Protein AF-A0A3N7GCN6-F1 (afdb_monomer_lite)

Foldseek 3Di:
DPVVVVVVVVLVVLLVVLVVVLPDDDPDPLCQLVNVLSVLVNQLSPDPALVSNVVSLCVCVVCVVSNAQPDPDPSRVVSRVVSVVSNVVSVVVNPPPVRCDPPNVDPPPPPPPPPPPPDDDDD

Secondary structure (DSSP, 8-state):
--HHHHHHHHHHHHHHHHHHHHHSPP-STTHHHHHHHHHHHHHHHH-SSHHHHHHHHHHHHHTGGGG-----SHHHHHHHHHHHHHHHHHHHHHT-GGG--TT-S--------------PPP-

Radius of gyration: 23.79 Å; chains: 1; bounding box: 57×50×73 Å

Sequence (123 aa):
MDWQRDAECARAEVLSIITELRHTPIRRREDSPLKRMNYVMYAMLQSTSTEEFLRLRAFVTGNVALFSCSGQSPVAQRVQQMLASAFDRLEELAALDTYVDPFDVGCTAGNIDEPATMLAPAA

Structure (mmCIF, N/CA/C/O backbone):
data_AF-A0A3N7GCN6-F1
#
_entry.id   AF-A0A3N7GCN6-F1
#
loop_
_atom_site.group_PDB
_atom_site.id
_atom_site.type_symbol
_atom_site.label_atom_id
_atom_site.label_alt_id
_atom_site.label_comp_id
_atom_site.label_asym_id
_atom_site.label_entity_id
_atom_site.label_seq_id
_atom_site.pdbx_PDB_ins_code
_atom_site.Cartn_x
_atom_site.Cartn_y
_atom_site.Cartn_z
_atom_site.occupancy
_atom_site.B_iso_or_equiv
_atom_site.auth_seq_id
_atom_site.auth_comp_id
_atom_site.auth_asym_id
_atom_site.auth_atom_id
_atom_site.pdbx_PDB_model_num
ATOM 1 N N . MET A 1 1 ? -0.986 12.085 -25.936 1.00 56.94 1 MET A N 1
ATOM 2 C CA . MET A 1 1 ? -1.320 11.474 -24.638 1.00 56.94 1 MET A CA 1
ATOM 3 C C . MET A 1 1 ? -0.009 10.925 -24.113 1.00 56.94 1 MET A C 1
ATOM 5 O O . MET A 1 1 ? 0.574 10.082 -24.785 1.00 56.94 1 MET A O 1
ATOM 9 N N . ASP A 1 2 ? 0.533 11.533 -23.064 1.00 86.38 2 ASP A N 1
ATOM 10 C CA . ASP A 1 2 ? 1.852 11.191 -22.526 1.00 86.38 2 ASP A CA 1
ATOM 11 C C . ASP A 1 2 ? 1.640 10.274 -21.322 1.00 86.38 2 ASP A C 1
ATOM 13 O O . ASP A 1 2 ? 1.617 10.712 -20.176 1.00 86.38 2 ASP A O 1
ATOM 17 N N . TRP A 1 3 ? 1.384 8.997 -21.616 1.00 86.50 3 TRP A N 1
ATOM 18 C CA . TRP A 1 3 ? 0.991 8.000 -20.618 1.00 86.50 3 TRP A CA 1
ATOM 19 C C . TRP A 1 3 ? 2.015 7.872 -19.483 1.00 86.50 3 TRP A C 1
ATOM 21 O O . TRP A 1 3 ? 1.635 7.610 -18.346 1.00 86.50 3 TRP A O 1
ATOM 31 N N . GLN A 1 4 ? 3.303 8.077 -19.781 1.00 86.12 4 GLN A N 1
ATOM 32 C CA . GLN A 1 4 ? 4.376 7.996 -18.799 1.00 86.12 4 GLN A CA 1
ATOM 33 C C . GLN A 1 4 ? 4.303 9.177 -17.833 1.00 86.12 4 GLN A C 1
ATOM 35 O O . GLN A 1 4 ? 4.369 8.991 -16.620 1.00 86.12 4 GLN A O 1
ATOM 40 N N . ARG A 1 5 ? 4.116 10.393 -18.356 1.00 89.50 5 ARG A N 1
ATOM 41 C CA . ARG A 1 5 ? 3.906 11.578 -17.521 1.00 89.50 5 ARG A CA 1
ATOM 42 C C . ARG A 1 5 ? 2.654 11.445 -16.661 1.00 89.50 5 ARG A C 1
ATOM 44 O O . ARG A 1 5 ? 2.710 11.756 -15.476 1.00 89.50 5 ARG A O 1
ATOM 51 N N . ASP A 1 6 ? 1.556 10.972 -17.241 1.00 91.12 6 ASP A N 1
ATOM 52 C CA . ASP A 1 6 ? 0.295 10.788 -16.522 1.00 91.12 6 ASP A CA 1
ATOM 53 C C . ASP A 1 6 ? 0.449 9.744 -15.395 1.00 91.12 6 ASP A C 1
ATOM 55 O O . ASP A 1 6 ? -0.023 9.965 -14.278 1.00 91.12 6 ASP A O 1
ATOM 59 N N . ALA A 1 7 ? 1.184 8.653 -15.642 1.00 87.62 7 ALA A N 1
ATOM 60 C CA . ALA A 1 7 ? 1.500 7.639 -14.636 1.00 87.62 7 ALA A CA 1
ATOM 61 C C . ALA A 1 7 ? 2.385 8.183 -13.500 1.00 87.62 7 ALA A C 1
ATOM 63 O O . ALA A 1 7 ? 2.096 7.938 -12.328 1.00 87.62 7 ALA A O 1
ATOM 64 N N . GLU A 1 8 ? 3.427 8.959 -13.816 1.00 89.06 8 GLU A N 1
ATOM 65 C CA . GLU A 1 8 ? 4.286 9.581 -12.798 1.00 89.06 8 GLU A CA 1
ATOM 66 C C . GLU A 1 8 ? 3.538 10.635 -11.971 1.00 89.06 8 GLU A C 1
ATOM 68 O O . GLU A 1 8 ? 3.718 10.711 -10.753 1.00 89.06 8 GLU A O 1
ATOM 73 N N . CYS A 1 9 ? 2.646 11.412 -12.593 1.00 93.50 9 CYS A N 1
ATOM 74 C CA . CYS A 1 9 ? 1.763 12.330 -11.875 1.00 93.50 9 CYS A CA 1
ATOM 75 C C . CYS A 1 9 ? 0.838 11.573 -10.912 1.00 93.50 9 CYS A C 1
ATOM 77 O O . CYS A 1 9 ? 0.797 11.908 -9.727 1.00 93.50 9 CYS A O 1
ATOM 79 N N . ALA A 1 10 ? 0.172 10.511 -11.375 1.00 91.25 10 ALA A N 1
ATOM 80 C CA . ALA A 1 10 ? -0.684 9.683 -10.526 1.00 91.25 10 ALA A CA 1
ATOM 81 C C . ALA A 1 10 ? 0.102 9.056 -9.362 1.00 91.25 10 ALA A C 1
ATOM 83 O O . ALA A 1 10 ? -0.353 9.057 -8.216 1.00 91.25 10 ALA A O 1
ATOM 84 N N . ARG A 1 11 ? 1.323 8.574 -9.620 1.00 90.50 11 ARG A N 1
ATOM 85 C CA . ARG A 1 11 ? 2.213 8.047 -8.581 1.00 90.50 11 ARG A CA 1
ATOM 86 C C . ARG A 1 11 ? 2.565 9.112 -7.541 1.00 90.50 11 ARG A C 1
ATOM 88 O O . ARG A 1 11 ? 2.504 8.830 -6.343 1.00 90.50 11 ARG A O 1
ATOM 95 N N . ALA A 1 12 ? 2.906 10.327 -7.967 1.00 93.50 12 ALA A N 1
ATOM 96 C CA . ALA A 1 12 ? 3.219 11.433 -7.064 1.00 93.50 12 ALA A CA 1
ATOM 97 C C . ALA A 1 12 ? 2.017 11.827 -6.187 1.00 93.50 12 ALA A C 1
ATOM 99 O O . ALA A 1 12 ? 2.175 12.033 -4.981 1.00 93.50 12 ALA A O 1
ATOM 100 N N . GLU A 1 13 ? 0.814 11.870 -6.763 1.00 95.00 13 GLU A N 1
ATOM 101 C CA . GLU A 1 13 ? -0.430 12.136 -6.033 1.00 95.00 13 GLU A CA 1
ATOM 102 C C . GLU A 1 13 ? -0.699 11.067 -4.968 1.00 95.00 13 GLU A C 1
ATOM 104 O O . GLU A 1 13 ? -0.932 11.386 -3.799 1.00 95.00 13 GLU A O 1
ATOM 109 N N . VAL A 1 14 ? -0.583 9.787 -5.331 1.00 92.25 14 VAL A N 1
ATOM 110 C CA . VAL A 1 14 ? -0.758 8.677 -4.385 1.00 92.25 14 VAL A CA 1
ATOM 111 C C . VAL A 1 14 ? 0.283 8.741 -3.262 1.00 92.25 14 VAL A C 1
ATOM 113 O O . VAL A 1 14 ? -0.067 8.585 -2.090 1.00 92.25 14 VAL A O 1
ATOM 116 N N . LEU A 1 15 ? 1.552 9.022 -3.575 1.00 94.12 15 LEU A N 1
ATOM 117 C CA . LEU A 1 15 ? 2.612 9.168 -2.569 1.00 94.12 15 LEU A CA 1
ATOM 118 C C . LEU A 1 15 ? 2.367 10.346 -1.615 1.00 94.12 15 LEU A C 1
ATOM 120 O O . LEU A 1 15 ? 2.685 10.245 -0.423 1.00 94.12 15 LEU A O 1
ATOM 124 N N . SER A 1 16 ? 1.785 11.437 -2.114 1.00 94.62 16 SER A N 1
ATOM 125 C CA . SER A 1 16 ? 1.379 12.582 -1.298 1.00 94.62 16 SER A CA 1
ATOM 126 C C . SER A 1 16 ? 0.297 12.178 -0.290 1.00 94.62 16 SER A C 1
ATOM 128 O O . SER A 1 16 ? 0.508 12.299 0.919 1.00 94.62 16 SER A O 1
ATOM 130 N N . ILE A 1 17 ? -0.788 11.553 -0.761 1.00 94.12 17 ILE A N 1
ATOM 131 C CA . ILE A 1 17 ? -1.892 11.072 0.088 1.00 94.12 17 ILE A CA 1
ATOM 132 C C . ILE A 1 17 ? -1.391 10.057 1.125 1.00 94.12 17 ILE A C 1
ATOM 134 O O . ILE A 1 17 ? -1.718 10.131 2.312 1.00 94.12 17 ILE A O 1
ATOM 138 N N . ILE A 1 18 ? -0.560 9.100 0.704 1.00 93.31 18 ILE A N 1
ATOM 139 C CA . ILE A 1 18 ? 0.027 8.108 1.609 1.00 93.31 18 ILE A CA 1
ATOM 140 C C . ILE A 1 18 ? 0.867 8.797 2.687 1.00 93.31 18 ILE A C 1
ATOM 142 O O . ILE A 1 18 ? 0.794 8.407 3.853 1.00 93.31 18 ILE A O 1
ATOM 146 N N . THR A 1 19 ? 1.625 9.835 2.335 1.00 93.00 19 THR A N 1
ATOM 147 C CA . THR A 1 19 ? 2.419 10.606 3.297 1.00 93.00 19 THR A CA 1
ATOM 148 C C . THR A 1 19 ? 1.543 11.292 4.341 1.00 93.00 19 THR A C 1
ATOM 150 O O . THR A 1 19 ? 1.825 11.159 5.531 1.00 93.00 19 THR A O 1
ATOM 153 N N . GLU A 1 20 ? 0.435 11.914 3.950 1.00 93.56 20 GLU A N 1
ATOM 154 C CA . GLU A 1 20 ? -0.527 12.489 4.901 1.00 93.56 20 GLU A CA 1
ATOM 155 C C . GLU A 1 20 ? -1.109 11.425 5.849 1.00 93.56 20 GLU A C 1
ATOM 157 O O . GLU A 1 20 ? -1.143 11.588 7.077 1.00 93.56 20 GLU A O 1
ATOM 162 N N . LEU A 1 21 ? -1.484 10.265 5.305 1.00 90.94 21 LEU A N 1
ATOM 163 C CA . LEU A 1 21 ? -1.975 9.134 6.091 1.00 90.94 21 LEU A CA 1
ATOM 164 C C . LEU A 1 21 ? -0.914 8.591 7.067 1.00 90.94 21 LEU A C 1
ATOM 166 O O . LEU A 1 21 ? -1.260 8.183 8.182 1.00 90.94 21 LEU A O 1
ATOM 170 N N . ARG A 1 22 ? 0.386 8.647 6.739 1.00 90.12 22 ARG A N 1
ATOM 171 C CA . ARG A 1 22 ? 1.479 8.301 7.676 1.00 90.12 22 ARG A CA 1
ATOM 172 C C . ARG A 1 22 ? 1.585 9.253 8.864 1.00 90.12 22 ARG A C 1
ATOM 174 O O . ARG A 1 22 ? 2.026 8.812 9.925 1.00 90.12 22 ARG A O 1
ATOM 181 N N . HIS A 1 23 ? 1.092 10.480 8.768 1.00 91.50 23 HIS A N 1
ATOM 182 C CA . HIS A 1 23 ? 1.045 11.409 9.903 1.00 91.50 23 HIS A CA 1
ATOM 183 C C . HIS A 1 23 ? -0.255 11.318 10.715 1.00 91.50 23 HIS A C 1
ATOM 185 O O . HIS A 1 23 ? -0.324 11.811 11.839 1.00 91.50 23 HIS A O 1
ATOM 191 N N . THR A 1 24 ? -1.267 10.613 10.204 1.00 92.00 24 THR A N 1
ATOM 192 C CA . THR A 1 24 ? -2.545 10.433 10.907 1.00 92.00 24 THR A CA 1
ATOM 193 C C . THR A 1 24 ? -2.387 9.511 12.132 1.00 92.00 24 THR A C 1
ATOM 195 O O . THR A 1 24 ? -1.914 8.379 11.981 1.00 92.00 24 THR A O 1
ATOM 198 N N . PRO A 1 25 ? -2.772 9.931 13.352 1.00 91.88 25 PRO A N 1
ATOM 199 C CA . PRO A 1 25 ? -2.664 9.090 14.541 1.00 91.88 25 PRO A CA 1
ATOM 200 C C . PRO A 1 25 ? -3.678 7.940 14.518 1.00 91.88 25 PRO A C 1
ATOM 202 O O . PRO A 1 25 ? -4.812 8.100 14.066 1.00 91.88 25 PRO A O 1
ATOM 205 N 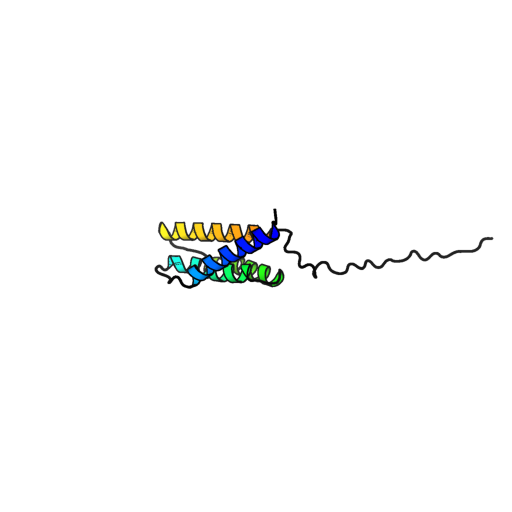N . ILE A 1 26 ? -3.286 6.791 15.070 1.00 93.12 26 ILE A N 1
ATOM 206 C CA . ILE A 1 26 ? -4.188 5.656 15.302 1.00 93.12 26 ILE A CA 1
ATOM 207 C C . ILE A 1 26 ? -5.178 6.058 16.402 1.00 93.12 26 ILE A C 1
ATOM 209 O O . ILE A 1 26 ? -4.767 6.377 17.517 1.00 93.12 26 ILE A O 1
ATOM 213 N N . ARG A 1 27 ? -6.479 6.059 16.093 1.00 92.25 27 ARG A N 1
ATOM 214 C CA . ARG A 1 27 ? -7.544 6.420 17.048 1.00 92.25 27 ARG A CA 1
ATOM 215 C C . ARG A 1 27 ? -8.197 5.186 17.659 1.00 92.25 27 ARG A C 1
ATOM 217 O O . ARG A 1 27 ? -8.646 5.231 18.800 1.00 92.25 27 ARG A O 1
ATOM 224 N N . ARG A 1 28 ? -8.257 4.095 16.898 1.00 91.56 28 ARG A N 1
ATOM 225 C CA . ARG A 1 28 ? -8.868 2.818 17.274 1.00 91.56 28 ARG A CA 1
ATOM 226 C C . ARG A 1 28 ? -7.898 1.681 16.987 1.00 91.56 28 ARG A C 1
ATOM 228 O O . ARG A 1 28 ? -7.035 1.802 16.119 1.00 91.56 28 ARG A O 1
ATOM 235 N N . ARG A 1 29 ? -8.045 0.553 17.683 1.00 90.69 29 ARG A N 1
ATOM 236 C CA . ARG A 1 29 ? -7.178 -0.621 17.458 1.00 90.69 29 ARG A CA 1
ATOM 237 C C . ARG A 1 29 ? -7.301 -1.134 16.023 1.00 90.69 29 ARG A C 1
ATOM 239 O O . ARG A 1 29 ? -6.306 -1.533 15.424 1.00 90.69 29 ARG A O 1
ATOM 246 N N . GLU A 1 30 ? -8.501 -1.040 15.467 1.00 93.62 30 GLU A N 1
ATOM 247 C CA . GLU A 1 30 ? -8.848 -1.405 14.101 1.00 93.62 30 GLU A CA 1
ATOM 248 C C . GLU A 1 30 ? -8.127 -0.544 13.051 1.00 93.62 30 GLU A C 1
ATOM 250 O O . GLU A 1 30 ? -7.955 -0.996 11.930 1.00 93.62 30 GLU A O 1
ATOM 255 N N . ASP A 1 31 ? -7.627 0.653 13.383 1.00 92.69 31 ASP A N 1
ATOM 256 C CA . ASP A 1 31 ? -6.881 1.475 12.418 1.00 92.69 31 ASP A CA 1
ATOM 257 C C . ASP A 1 31 ? -5.419 0.988 12.247 1.00 92.69 31 ASP A C 1
ATOM 259 O O . ASP A 1 31 ? -4.729 1.371 11.299 1.00 92.69 31 ASP A O 1
ATOM 263 N N . SER A 1 32 ? -4.914 0.135 13.151 1.00 94.12 32 SER A N 1
ATOM 264 C CA . SER A 1 32 ? -3.510 -0.305 13.147 1.00 94.12 32 SER A CA 1
ATOM 265 C C . SER A 1 32 ? -3.105 -1.102 11.897 1.00 94.12 32 SER A C 1
ATOM 267 O O . SER A 1 32 ? -2.058 -0.783 11.325 1.00 94.12 32 SER A O 1
ATOM 269 N N . PRO A 1 33 ? -3.891 -2.082 11.410 1.00 95.06 33 PRO A N 1
ATOM 270 C CA . PRO A 1 33 ? -3.560 -2.796 10.180 1.00 95.06 33 PRO A CA 1
ATOM 271 C C . PRO A 1 33 ? -3.533 -1.876 8.951 1.00 95.06 33 PRO A C 1
ATOM 273 O O . PRO A 1 33 ? -2.636 -2.004 8.122 1.00 95.06 33 PRO A O 1
ATOM 276 N N . LEU A 1 34 ? -4.439 -0.889 8.866 1.00 94.38 34 LEU A N 1
ATOM 277 C CA . LEU A 1 34 ? -4.431 0.111 7.785 1.00 94.38 34 LEU A CA 1
ATOM 278 C C . LEU A 1 34 ? -3.153 0.946 7.811 1.00 94.38 34 LEU A C 1
ATOM 280 O O . LEU A 1 34 ? -2.559 1.214 6.768 1.00 94.38 34 LEU A O 1
ATOM 284 N N . LYS A 1 35 ? -2.693 1.316 9.010 1.00 95.25 35 LYS A N 1
ATOM 285 C CA . LYS A 1 35 ? -1.440 2.048 9.177 1.00 95.25 35 LYS A CA 1
ATOM 286 C C . LYS A 1 35 ? -0.236 1.241 8.689 1.00 95.25 35 LYS A C 1
ATOM 288 O O . LYS A 1 35 ? 0.622 1.786 8.002 1.00 95.25 35 LYS A O 1
ATOM 293 N N . ARG A 1 36 ? -0.173 -0.052 9.017 1.00 95.62 36 ARG A N 1
ATOM 294 C CA . ARG A 1 36 ? 0.895 -0.948 8.540 1.00 95.62 36 ARG A CA 1
ATOM 295 C C . ARG A 1 36 ? 0.851 -1.112 7.027 1.00 95.62 36 ARG A C 1
ATOM 297 O O . ARG A 1 36 ? 1.888 -0.977 6.389 1.00 95.62 36 ARG A O 1
ATOM 304 N N . MET A 1 37 ? -0.337 -1.343 6.464 1.00 95.31 37 MET A N 1
ATOM 305 C CA . MET A 1 37 ? -0.522 -1.441 5.015 1.00 95.31 37 MET A CA 1
ATOM 306 C C . MET A 1 37 ? -0.037 -0.167 4.319 1.00 95.31 37 MET A C 1
ATOM 308 O O . MET A 1 37 ? 0.705 -0.235 3.350 1.00 95.31 37 MET A O 1
ATOM 312 N N . ASN A 1 38 ? -0.368 1.004 4.868 1.00 95.19 38 ASN A N 1
ATOM 313 C CA . ASN A 1 38 ? 0.096 2.286 4.351 1.00 95.19 38 ASN A CA 1
ATOM 314 C C . ASN A 1 38 ? 1.634 2.401 4.310 1.00 95.19 38 ASN A C 1
ATOM 316 O O . ASN A 1 38 ? 2.174 2.836 3.294 1.00 95.19 38 ASN A O 1
ATOM 320 N N . TYR A 1 39 ? 2.347 1.961 5.355 1.00 94.88 39 TYR A N 1
ATOM 321 C CA . TYR A 1 39 ? 3.816 1.947 5.339 1.00 94.88 39 TYR A CA 1
ATOM 322 C C . TYR A 1 39 ? 4.387 1.037 4.249 1.00 94.88 39 TYR A C 1
ATOM 324 O O . TYR A 1 39 ? 5.358 1.416 3.597 1.00 94.88 39 TYR A O 1
ATOM 332 N N . VAL A 1 40 ? 3.795 -0.141 4.037 1.00 94.12 40 VAL A N 1
ATOM 333 C CA . VAL A 1 40 ? 4.282 -1.067 3.007 1.00 94.12 40 VAL A CA 1
ATOM 334 C C . VAL A 1 40 ? 3.956 -0.558 1.604 1.00 94.12 40 VAL A C 1
ATOM 336 O O . VAL A 1 40 ? 4.844 -0.549 0.760 1.00 94.12 40 VAL A O 1
ATOM 339 N N . MET A 1 41 ? 2.749 -0.033 1.370 1.00 92.75 41 MET A N 1
ATOM 340 C CA . MET A 1 41 ? 2.383 0.607 0.096 1.00 92.75 41 MET A CA 1
ATOM 341 C C . MET A 1 41 ? 3.328 1.758 -0.253 1.00 92.75 41 MET A C 1
ATOM 343 O O . MET A 1 41 ? 3.769 1.870 -1.392 1.00 92.75 41 MET A O 1
ATOM 347 N N . TYR A 1 42 ? 3.676 2.591 0.733 1.00 93.88 42 TYR A N 1
ATOM 348 C CA . TYR A 1 42 ? 4.657 3.656 0.549 1.00 93.88 42 TYR A CA 1
ATOM 349 C C . TYR A 1 42 ? 6.013 3.114 0.083 1.00 93.88 42 TYR A C 1
ATOM 351 O O . TYR A 1 42 ? 6.588 3.632 -0.869 1.00 93.88 42 TYR A O 1
ATOM 359 N N . ALA A 1 43 ? 6.516 2.069 0.747 1.00 93.50 43 ALA A N 1
ATOM 360 C CA . ALA A 1 43 ? 7.786 1.448 0.390 1.00 93.50 43 ALA A CA 1
ATOM 361 C C . ALA A 1 43 ? 7.736 0.823 -1.013 1.00 93.50 43 ALA A C 1
ATOM 363 O O . ALA A 1 43 ? 8.642 1.049 -1.805 1.00 93.50 43 ALA A O 1
ATOM 364 N N . MET A 1 44 ? 6.652 0.119 -1.353 1.00 91.81 44 MET A N 1
ATOM 365 C CA . MET A 1 44 ? 6.468 -0.497 -2.670 1.00 91.81 44 MET A CA 1
ATOM 366 C C . MET A 1 44 ? 6.449 0.550 -3.786 1.00 91.81 44 MET A C 1
ATOM 368 O O . MET A 1 44 ? 7.180 0.419 -4.759 1.00 91.81 44 MET A O 1
ATOM 372 N N . LEU A 1 45 ? 5.673 1.625 -3.634 1.00 89.88 45 LEU A N 1
ATOM 373 C CA . LEU A 1 45 ? 5.576 2.676 -4.652 1.00 89.88 45 LEU A CA 1
ATOM 374 C C . LEU A 1 45 ? 6.866 3.487 -4.807 1.00 89.88 45 LEU A C 1
ATOM 376 O O . LEU A 1 45 ? 7.094 4.073 -5.863 1.00 89.88 45 LEU A O 1
ATOM 380 N N . GLN A 1 46 ? 7.701 3.558 -3.773 1.00 91.38 46 GLN A N 1
ATOM 381 C CA . GLN A 1 46 ? 9.011 4.206 -3.852 1.00 91.38 46 GLN A CA 1
ATOM 382 C C . GLN A 1 46 ? 10.142 3.287 -4.295 1.00 91.38 46 GLN A C 1
ATOM 384 O O . GLN A 1 46 ? 11.236 3.791 -4.543 1.00 91.38 46 GLN A O 1
ATOM 389 N N . SER A 1 47 ? 9.892 1.984 -4.378 1.00 90.19 47 SER A N 1
ATOM 390 C CA . SER A 1 47 ? 10.912 1.027 -4.762 1.00 90.19 47 SER A CA 1
ATOM 391 C C . SER A 1 47 ? 11.478 1.364 -6.137 1.00 90.19 47 SER A C 1
ATOM 393 O O . SER A 1 47 ? 10.744 1.716 -7.062 1.00 90.19 47 SER A O 1
ATOM 395 N N . THR A 1 48 ? 12.799 1.278 -6.251 1.00 86.44 48 THR A N 1
ATOM 396 C CA . THR A 1 48 ? 13.523 1.571 -7.493 1.00 86.44 48 THR A CA 1
ATOM 397 C C . THR A 1 48 ? 13.930 0.306 -8.242 1.00 86.44 48 THR A C 1
ATOM 399 O O . THR A 1 48 ? 14.585 0.414 -9.273 1.00 86.44 48 THR A O 1
ATOM 402 N N . SER A 1 49 ? 13.591 -0.882 -7.728 1.00 86.06 49 SER A N 1
ATOM 403 C CA . SER A 1 49 ? 13.869 -2.157 -8.388 1.00 86.06 49 SER A CA 1
ATOM 404 C C . SER A 1 49 ? 12.709 -3.137 -8.248 1.00 86.06 49 SER A C 1
ATOM 406 O O . SER A 1 49 ? 11.989 -3.162 -7.247 1.00 86.06 49 SER A O 1
ATOM 408 N N . THR A 1 50 ? 12.556 -4.001 -9.248 1.00 84.12 50 THR A N 1
ATOM 409 C CA . THR A 1 50 ? 11.542 -5.061 -9.227 1.00 84.12 50 THR A CA 1
ATOM 410 C C . THR A 1 50 ? 11.747 -6.013 -8.050 1.00 84.12 50 THR A C 1
ATOM 412 O O . THR A 1 50 ? 10.781 -6.418 -7.405 1.00 84.12 50 THR A O 1
ATOM 415 N N . GLU A 1 51 ? 12.996 -6.347 -7.722 1.00 88.44 51 GLU A N 1
ATOM 416 C CA . GLU A 1 51 ? 13.306 -7.261 -6.620 1.00 88.44 51 GLU A CA 1
ATOM 417 C C . GLU A 1 51 ? 12.811 -6.725 -5.268 1.00 88.44 51 GLU A C 1
ATOM 419 O O . GLU A 1 51 ? 12.189 -7.455 -4.494 1.00 88.44 51 GLU A O 1
ATOM 424 N N . GLU A 1 52 ? 13.057 -5.445 -4.976 1.00 91.12 52 GLU A N 1
ATOM 425 C CA . GLU A 1 52 ? 12.610 -4.826 -3.729 1.00 91.12 52 GLU A CA 1
ATOM 426 C C . GLU A 1 52 ? 11.078 -4.754 -3.673 1.00 91.12 52 GLU A C 1
ATOM 428 O O . GLU A 1 52 ? 10.488 -5.130 -2.654 1.00 91.12 52 GLU A O 1
ATOM 433 N N . PHE A 1 53 ? 10.425 -4.371 -4.774 1.00 90.62 53 PHE A N 1
ATOM 434 C CA . PHE A 1 53 ? 8.967 -4.377 -4.879 1.00 90.62 53 PHE A CA 1
ATOM 435 C C . PHE A 1 53 ? 8.378 -5.770 -4.600 1.00 90.62 53 PHE A C 1
ATOM 437 O O . PH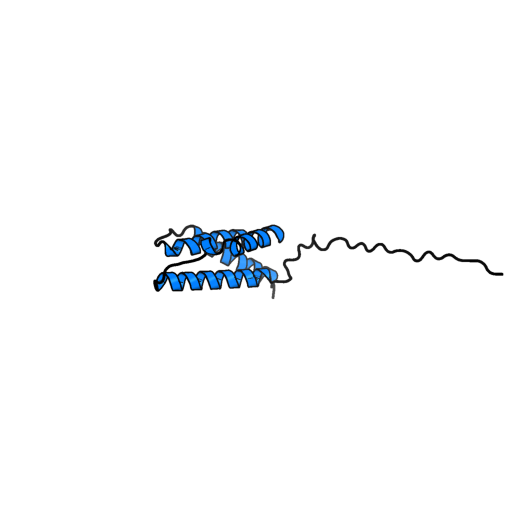E A 1 53 ? 7.486 -5.919 -3.758 1.00 90.62 53 PHE A O 1
ATOM 444 N N . LEU A 1 54 ? 8.902 -6.813 -5.254 1.00 89.62 54 LEU A N 1
ATOM 445 C CA . LEU A 1 54 ? 8.437 -8.191 -5.078 1.00 89.62 54 LEU A CA 1
ATOM 446 C C . LEU A 1 54 ? 8.720 -8.724 -3.671 1.00 89.62 54 LEU A C 1
ATOM 448 O O . LEU A 1 54 ? 7.891 -9.442 -3.113 1.00 89.62 54 LEU A O 1
ATOM 452 N N . ARG A 1 55 ? 9.841 -8.341 -3.051 1.00 93.06 55 ARG A N 1
ATOM 453 C CA . ARG A 1 55 ? 10.155 -8.700 -1.661 1.00 93.06 55 ARG A CA 1
ATOM 454 C C . ARG A 1 55 ? 9.164 -8.076 -0.679 1.00 93.06 55 ARG A C 1
ATOM 456 O O . ARG A 1 55 ? 8.716 -8.746 0.251 1.00 93.06 55 ARG A O 1
ATOM 463 N N . LEU A 1 56 ? 8.792 -6.814 -0.886 1.00 93.88 56 LEU A N 1
ATOM 464 C CA . LEU A 1 56 ? 7.781 -6.133 -0.073 1.00 93.88 56 LEU A CA 1
ATOM 465 C C . LEU A 1 56 ? 6.390 -6.747 -0.273 1.00 93.88 56 LEU A C 1
ATOM 467 O O . LEU A 1 56 ? 5.679 -6.979 0.704 1.00 93.88 56 LEU A O 1
ATOM 471 N N . ARG A 1 57 ? 6.027 -7.105 -1.507 1.00 92.00 57 ARG A N 1
ATOM 472 C CA . ARG A 1 57 ? 4.804 -7.870 -1.797 1.00 92.00 57 ARG A CA 1
ATOM 473 C C . ARG A 1 57 ? 4.802 -9.234 -1.092 1.00 92.00 57 ARG A C 1
ATOM 475 O O . ARG A 1 57 ? 3.817 -9.602 -0.446 1.00 92.00 57 ARG A O 1
ATOM 482 N N . ALA A 1 58 ? 5.913 -9.968 -1.162 1.00 92.50 58 ALA A N 1
ATOM 483 C CA . ALA A 1 58 ? 6.095 -11.242 -0.465 1.00 92.50 58 ALA A CA 1
ATOM 484 C C . ALA A 1 58 ? 5.972 -11.080 1.061 1.00 92.50 58 ALA A C 1
ATOM 486 O O . ALA A 1 58 ? 5.419 -11.937 1.747 1.00 92.50 58 ALA A O 1
ATOM 487 N N . PHE A 1 59 ? 6.428 -9.950 1.608 1.00 94.50 59 PHE A N 1
ATOM 488 C CA . PHE A 1 59 ? 6.245 -9.634 3.021 1.00 94.50 59 PHE A CA 1
ATOM 489 C C . PHE A 1 59 ? 4.764 -9.476 3.394 1.00 94.50 59 PHE A C 1
ATOM 491 O O . PHE A 1 59 ? 4.351 -10.007 4.426 1.00 94.50 59 PHE A O 1
ATOM 498 N N . VAL A 1 60 ? 3.948 -8.809 2.570 1.00 92.38 60 VAL A N 1
ATOM 499 C CA . VAL A 1 60 ? 2.502 -8.665 2.832 1.00 92.38 60 VAL A CA 1
ATOM 500 C C . VAL A 1 60 ? 1.795 -10.019 2.786 1.00 92.38 60 VAL A C 1
ATOM 502 O O . VAL A 1 60 ? 1.095 -10.379 3.734 1.00 92.38 60 VAL A O 1
ATOM 505 N N . THR A 1 61 ? 2.023 -10.792 1.723 1.00 91.06 61 THR A N 1
ATOM 506 C CA . THR A 1 61 ? 1.420 -12.125 1.533 1.00 91.06 61 THR A CA 1
ATOM 507 C C . THR A 1 61 ? 1.866 -13.131 2.593 1.00 91.06 61 THR A C 1
ATOM 509 O O . THR A 1 61 ? 1.053 -13.913 3.078 1.00 91.06 61 THR A O 1
ATOM 512 N N . GLY A 1 62 ? 3.132 -13.093 3.012 1.00 93.88 62 GLY A N 1
ATOM 513 C CA . GLY A 1 62 ? 3.666 -13.974 4.052 1.00 93.88 62 GLY A CA 1
ATOM 514 C C . GLY A 1 62 ? 3.218 -13.615 5.472 1.00 93.88 62 GLY A C 1
ATOM 515 O O . GLY A 1 62 ? 3.294 -14.454 6.366 1.00 93.88 62 GLY A O 1
ATOM 516 N N . ASN A 1 63 ? 2.731 -12.389 5.698 1.00 94.56 63 ASN A N 1
ATOM 517 C CA . ASN A 1 63 ? 2.396 -11.876 7.030 1.00 94.56 63 ASN A CA 1
ATOM 518 C C . ASN A 1 63 ? 0.951 -11.360 7.131 1.00 94.56 63 ASN A C 1
ATOM 520 O O . ASN A 1 63 ? 0.695 -10.380 7.834 1.00 94.56 63 ASN A O 1
ATOM 524 N N . VAL A 1 64 ? -0.012 -12.030 6.484 1.00 91.19 64 VAL A N 1
ATOM 525 C CA . VAL A 1 64 ? -1.434 -11.616 6.415 1.00 91.19 64 VAL A CA 1
ATOM 526 C C . VAL A 1 64 ? -2.023 -11.230 7.776 1.00 91.19 64 VAL A C 1
ATOM 528 O O . VAL A 1 64 ? -2.765 -10.256 7.879 1.00 91.19 64 VAL A O 1
ATOM 531 N N . ALA A 1 65 ? -1.650 -11.934 8.848 1.00 92.25 65 ALA A N 1
ATOM 532 C CA . ALA A 1 65 ? -2.126 -11.639 10.198 1.00 92.25 65 ALA A CA 1
ATOM 533 C C . ALA A 1 65 ? -1.826 -10.191 10.642 1.00 92.25 65 ALA A C 1
ATOM 535 O O . ALA A 1 65 ? -2.666 -9.564 11.290 1.00 92.25 65 ALA A O 1
ATOM 536 N N . LEU A 1 66 ? -0.677 -9.621 10.251 1.00 93.06 66 LEU A N 1
ATOM 537 C CA . LEU A 1 66 ? -0.303 -8.234 10.566 1.00 93.06 66 LEU A CA 1
ATOM 538 C C . LEU A 1 66 ? -1.182 -7.202 9.849 1.00 93.06 66 LEU A C 1
ATOM 540 O O . LEU A 1 66 ? -1.314 -6.074 10.337 1.00 93.06 66 LEU A O 1
ATOM 544 N N . PHE A 1 67 ? -1.785 -7.602 8.731 1.00 94.12 67 PHE A N 1
ATOM 545 C CA . PHE A 1 67 ? -2.615 -6.790 7.843 1.00 94.12 67 PHE A CA 1
ATOM 546 C C . PHE A 1 67 ? -4.085 -7.223 7.873 1.00 94.12 67 PHE A C 1
ATOM 548 O O . PHE A 1 67 ? -4.827 -6.972 6.929 1.00 94.12 67 PHE A O 1
ATOM 555 N N . SER A 1 68 ? -4.511 -7.868 8.959 1.00 92.38 68 SER A N 1
ATOM 556 C CA . SER A 1 68 ? -5.886 -8.325 9.152 1.00 92.38 68 SER A CA 1
ATOM 557 C C . SER A 1 68 ? -6.537 -7.635 10.347 1.00 92.38 68 SER A C 1
ATOM 559 O O . SER A 1 68 ? -5.866 -7.242 11.307 1.00 92.38 68 SER A O 1
ATOM 561 N N . CYS A 1 69 ? -7.858 -7.484 10.294 1.00 92.25 69 CYS A N 1
ATOM 562 C CA . CYS A 1 69 ? -8.662 -7.016 11.412 1.00 92.25 69 CYS A CA 1
ATOM 563 C C . CYS A 1 69 ? -9.588 -8.148 11.869 1.00 92.25 69 CYS A C 1
ATOM 565 O O . CYS A 1 69 ? -10.562 -8.470 11.199 1.00 92.25 69 CYS A O 1
ATOM 567 N N . SER A 1 70 ? -9.289 -8.762 13.017 1.00 82.38 70 SER A N 1
ATOM 568 C CA . SER A 1 70 ? -10.006 -9.945 13.527 1.00 82.38 70 SER A CA 1
ATOM 569 C C . SER A 1 70 ? -11.310 -9.636 14.279 1.00 82.38 70 SER A C 1
ATOM 571 O O . SER A 1 70 ? -11.962 -10.545 14.791 1.00 82.38 70 SER A O 1
ATOM 573 N N . GLY A 1 71 ? -11.699 -8.363 14.385 1.00 85.94 71 GLY A N 1
ATOM 574 C CA . GLY A 1 71 ? -12.921 -7.958 15.079 1.00 85.94 71 GLY A CA 1
ATOM 575 C C . GLY A 1 71 ? -14.192 -8.261 14.277 1.00 85.94 71 GLY A C 1
ATOM 576 O O . GLY A 1 71 ? -14.198 -8.213 13.052 1.00 85.94 71 GLY A O 1
ATOM 577 N N . GLN A 1 72 ? -15.301 -8.507 14.978 1.00 88.88 72 GLN A N 1
ATOM 578 C CA . GLN A 1 72 ? -16.628 -8.689 14.363 1.00 88.88 72 GLN A CA 1
ATOM 579 C C . GLN A 1 72 ? -17.471 -7.404 14.341 1.00 88.88 72 GLN A C 1
ATOM 581 O O . GLN A 1 72 ? -18.615 -7.417 13.893 1.00 88.88 72 GLN A O 1
ATOM 586 N N . SER A 1 73 ? -16.931 -6.285 14.833 1.00 93.19 73 SER A N 1
ATOM 587 C CA . SER A 1 73 ? -17.638 -5.006 14.805 1.00 93.19 73 SER A CA 1
ATOM 588 C C . SER A 1 73 ? -17.818 -4.515 13.358 1.00 93.19 73 SER A C 1
ATOM 590 O O . SER A 1 73 ? -16.981 -4.814 12.500 1.00 93.19 73 SER A O 1
ATOM 592 N N . PRO A 1 74 ? -18.846 -3.695 13.066 1.00 94.56 74 PRO A N 1
ATOM 593 C CA . PRO A 1 74 ? -19.006 -3.095 11.738 1.00 94.56 74 PRO A CA 1
ATOM 594 C C . PRO A 1 74 ? -17.770 -2.302 11.283 1.00 94.56 74 PRO A C 1
ATOM 596 O O . PRO A 1 74 ?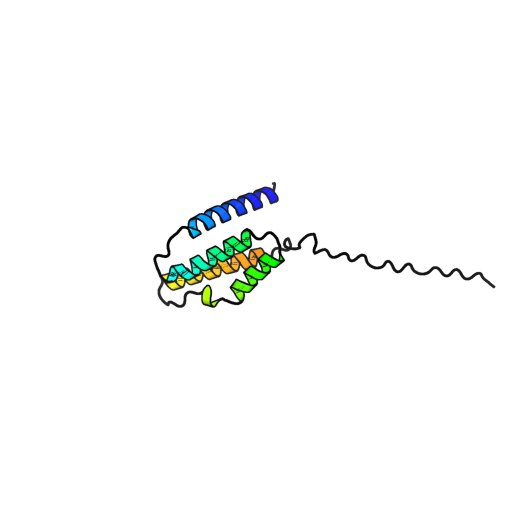 -17.428 -2.280 10.103 1.00 94.56 74 PRO A O 1
ATOM 599 N N . VAL A 1 75 ? -17.065 -1.675 12.232 1.00 94.31 75 VAL A N 1
ATOM 600 C CA . VAL A 1 75 ? -15.809 -0.961 11.966 1.00 94.31 75 VAL A CA 1
ATOM 601 C C . VAL A 1 75 ? -14.714 -1.934 11.537 1.00 94.31 75 VAL A C 1
ATOM 603 O O . VAL A 1 75 ? -14.056 -1.686 10.531 1.00 94.31 75 VAL A O 1
ATOM 606 N N . ALA A 1 76 ? -14.542 -3.045 12.253 1.00 94.62 76 ALA A N 1
ATOM 607 C CA . ALA A 1 76 ? -13.540 -4.054 11.927 1.00 94.62 76 ALA A CA 1
ATOM 608 C C . ALA A 1 76 ? -13.796 -4.703 10.558 1.00 94.62 76 ALA A C 1
ATOM 610 O O . ALA A 1 76 ? -12.868 -4.851 9.767 1.00 94.62 76 ALA A O 1
ATOM 611 N N . GLN A 1 77 ? -15.058 -4.995 10.229 1.00 94.75 77 GLN A N 1
ATOM 612 C CA . GLN A 1 77 ? -15.432 -5.518 8.911 1.00 94.75 77 GLN A CA 1
ATOM 613 C C . GLN A 1 77 ? -15.122 -4.523 7.789 1.00 94.75 77 GLN A C 1
ATOM 615 O O . GLN A 1 77 ? -14.534 -4.898 6.776 1.00 94.75 77 GLN A O 1
ATOM 620 N N . ARG A 1 78 ? -15.452 -3.239 7.980 1.00 95.44 78 ARG A N 1
ATOM 621 C CA . ARG A 1 78 ? -15.121 -2.187 7.009 1.00 95.44 78 ARG A CA 1
ATOM 622 C C . ARG A 1 78 ? -13.613 -2.062 6.809 1.00 95.44 78 ARG A C 1
ATOM 624 O O . ARG A 1 78 ? -13.146 -1.951 5.681 1.00 95.44 78 ARG A O 1
ATOM 631 N N . VAL A 1 79 ? -12.851 -2.085 7.896 1.00 95.69 79 VAL A N 1
ATOM 632 C CA . VAL A 1 79 ? -11.386 -2.065 7.851 1.00 95.69 79 VAL A CA 1
ATOM 633 C C . VAL A 1 79 ? -10.851 -3.274 7.084 1.00 95.69 79 VAL A C 1
ATOM 635 O O . VAL A 1 79 ? -9.988 -3.111 6.227 1.00 95.69 79 VAL A O 1
ATOM 638 N N . GLN A 1 80 ? -11.379 -4.472 7.346 1.00 95.56 80 GLN A N 1
ATOM 639 C CA . GLN A 1 80 ? -10.984 -5.690 6.642 1.00 95.56 80 GLN A CA 1
ATOM 640 C C . GLN A 1 80 ? -11.260 -5.594 5.135 1.00 95.56 80 GLN A C 1
ATOM 642 O O . GLN A 1 80 ? -10.416 -5.994 4.338 1.00 95.56 80 GLN A O 1
ATOM 647 N N . GLN A 1 81 ? -12.397 -5.018 4.737 1.00 95.12 81 GLN A N 1
ATOM 648 C CA . GLN A 1 81 ? -12.709 -4.758 3.328 1.00 95.12 81 GLN A CA 1
ATOM 649 C C . GLN A 1 81 ? -11.731 -3.757 2.703 1.00 95.12 81 GLN A C 1
ATOM 651 O O . GLN A 1 81 ? -11.231 -4.000 1.612 1.00 95.12 81 GLN A O 1
ATOM 656 N N . MET A 1 82 ? -11.401 -2.667 3.405 1.00 95.50 82 MET A N 1
ATOM 657 C CA . MET A 1 82 ? -10.414 -1.692 2.925 1.00 95.50 82 MET A CA 1
ATOM 658 C C . MET A 1 82 ? -9.026 -2.318 2.735 1.00 95.50 82 MET A C 1
ATOM 660 O O . MET A 1 82 ? -8.345 -2.004 1.763 1.00 95.50 82 MET A O 1
ATOM 664 N N . LEU A 1 83 ? -8.612 -3.208 3.642 1.00 95.44 83 LEU A N 1
ATOM 665 C CA . LEU A 1 83 ? -7.347 -3.941 3.539 1.00 95.44 83 LEU A CA 1
ATOM 666 C C . LEU A 1 83 ? -7.345 -4.906 2.355 1.00 95.44 83 LEU A C 1
ATOM 668 O O . LEU A 1 83 ? -6.360 -4.940 1.625 1.00 95.44 83 LEU A O 1
ATOM 672 N N . ALA A 1 84 ? -8.443 -5.638 2.146 1.00 94.25 84 ALA A N 1
ATOM 673 C CA . ALA A 1 84 ? -8.598 -6.522 0.995 1.00 94.25 84 ALA A CA 1
ATOM 674 C C . ALA A 1 84 ? -8.513 -5.734 -0.319 1.00 94.25 84 ALA A C 1
ATOM 676 O O . ALA A 1 84 ? -7.686 -6.050 -1.162 1.00 94.25 84 ALA A O 1
ATOM 677 N N . SER A 1 85 ? -9.258 -4.630 -0.443 1.00 95.12 85 SER A N 1
ATOM 678 C CA . SER A 1 85 ? -9.191 -3.784 -1.638 1.00 95.12 85 SER A CA 1
ATOM 679 C C . SER A 1 85 ? -7.800 -3.194 -1.871 1.00 95.12 85 SER A C 1
ATOM 681 O O . SER A 1 85 ? -7.359 -3.120 -3.010 1.00 95.12 85 SER A O 1
ATOM 683 N N . ALA A 1 86 ? -7.096 -2.769 -0.818 1.00 92.62 86 ALA A N 1
ATOM 684 C CA . ALA A 1 86 ? -5.724 -2.283 -0.957 1.00 92.62 86 ALA A CA 1
ATOM 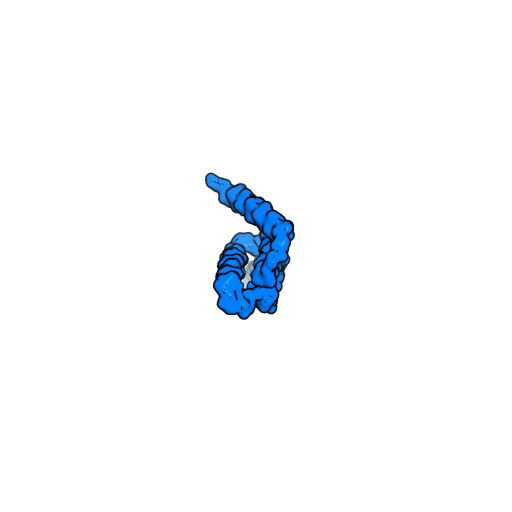685 C C . ALA A 1 86 ? -4.782 -3.388 -1.455 1.00 92.62 86 ALA A C 1
ATOM 687 O O . ALA A 1 86 ? -3.951 -3.137 -2.322 1.00 92.62 86 ALA A O 1
ATOM 688 N N . PHE A 1 87 ? -4.937 -4.606 -0.934 1.00 91.69 87 PHE A N 1
ATOM 689 C CA . PHE A 1 87 ? -4.158 -5.760 -1.360 1.00 91.69 87 PHE A CA 1
ATOM 690 C C . PHE A 1 87 ? -4.420 -6.117 -2.830 1.00 91.69 87 PHE A C 1
ATOM 692 O O . PHE A 1 87 ? -3.468 -6.258 -3.591 1.00 91.69 87 PHE A O 1
ATOM 699 N N . ASP A 1 88 ? -5.683 -6.143 -3.255 1.00 92.38 88 ASP A N 1
ATOM 700 C CA . ASP A 1 88 ? -6.051 -6.408 -4.650 1.00 92.38 88 ASP A CA 1
ATOM 701 C C . ASP A 1 88 ? -5.412 -5.387 -5.605 1.00 92.38 88 ASP A C 1
ATOM 703 O O . ASP A 1 88 ? -4.851 -5.763 -6.631 1.00 92.38 88 ASP A O 1
ATOM 707 N N . ARG A 1 89 ? -5.400 -4.094 -5.242 1.00 90.50 89 ARG A N 1
ATOM 708 C CA . ARG A 1 89 ? -4.726 -3.055 -6.045 1.00 90.50 89 ARG A CA 1
ATOM 709 C C . ARG A 1 89 ? -3.215 -3.243 -6.124 1.00 90.50 89 ARG A C 1
ATOM 711 O O . ARG A 1 89 ? -2.621 -2.931 -7.151 1.00 90.50 89 ARG A O 1
ATOM 718 N N . LEU A 1 90 ? -2.579 -3.736 -5.064 1.00 87.81 90 LEU A N 1
ATOM 719 C CA . LEU A 1 90 ? -1.148 -4.043 -5.097 1.00 87.81 90 LEU A CA 1
ATOM 720 C C . LEU A 1 90 ? -0.846 -5.254 -5.978 1.00 87.81 90 LEU A C 1
ATOM 722 O O . LEU A 1 90 ? 0.157 -5.241 -6.685 1.00 87.81 90 LEU A O 1
ATOM 726 N N . GLU A 1 91 ? -1.703 -6.274 -5.963 1.00 88.25 91 GLU A N 1
ATOM 727 C CA . GLU A 1 91 ? -1.565 -7.428 -6.852 1.00 88.25 91 GLU A CA 1
ATOM 728 C C . GLU A 1 91 ? -1.796 -7.039 -8.318 1.00 88.25 91 GLU A C 1
ATOM 730 O O . GLU A 1 91 ? -1.042 -7.479 -9.181 1.00 88.25 91 GLU A O 1
ATOM 735 N N . GLU A 1 92 ? -2.750 -6.146 -8.604 1.00 89.00 92 GLU A N 1
ATOM 736 C CA . GLU A 1 92 ? -2.930 -5.565 -9.942 1.00 89.00 92 GLU A CA 1
ATOM 737 C C . GLU A 1 92 ? -1.665 -4.833 -10.417 1.00 89.00 92 GLU A C 1
ATOM 739 O O . GLU A 1 92 ? -1.218 -5.059 -11.538 1.00 89.00 92 GLU A O 1
ATOM 744 N N . LEU A 1 93 ? -1.051 -4.002 -9.563 1.00 85.44 93 LEU A N 1
ATOM 745 C CA . LEU A 1 93 ? 0.215 -3.328 -9.885 1.00 85.44 93 LEU A CA 1
ATOM 746 C C . LEU A 1 93 ? 1.357 -4.325 -10.113 1.00 85.44 93 LEU A C 1
ATOM 748 O O . LEU A 1 93 ? 2.163 -4.139 -11.021 1.00 85.44 93 LEU A O 1
ATOM 752 N N . ALA A 1 94 ? 1.416 -5.387 -9.309 1.00 83.88 94 ALA A N 1
ATOM 753 C CA . ALA A 1 94 ? 2.432 -6.429 -9.419 1.00 83.88 94 ALA A CA 1
ATOM 754 C C . ALA A 1 94 ? 2.280 -7.312 -10.665 1.00 83.88 94 ALA A C 1
ATOM 756 O O . ALA A 1 94 ? 3.238 -7.978 -11.051 1.00 83.88 94 ALA A O 1
ATOM 757 N N . ALA A 1 95 ? 1.085 -7.354 -11.256 1.00 84.69 95 ALA A N 1
ATOM 758 C CA . ALA A 1 95 ? 0.782 -8.107 -12.467 1.00 84.69 95 ALA A CA 1
ATOM 759 C C . ALA A 1 95 ? 1.041 -7.309 -13.757 1.00 84.69 95 ALA A C 1
ATOM 761 O O . ALA A 1 95 ? 0.847 -7.845 -14.845 1.00 84.69 95 ALA A O 1
ATOM 762 N N . LEU A 1 96 ? 1.453 -6.039 -13.663 1.00 81.94 96 LEU A N 1
ATOM 763 C CA . LEU A 1 96 ? 1.822 -5.251 -14.836 1.00 81.94 96 LEU A CA 1
ATOM 764 C C . LEU A 1 96 ? 3.137 -5.782 -15.433 1.00 81.94 96 LEU A C 1
ATOM 766 O O . LEU A 1 96 ? 4.188 -5.714 -14.796 1.00 81.94 96 LEU A O 1
ATOM 770 N N . ASP A 1 97 ? 3.080 -6.243 -16.688 1.00 63.50 97 ASP A N 1
ATOM 771 C CA . ASP A 1 97 ? 4.210 -6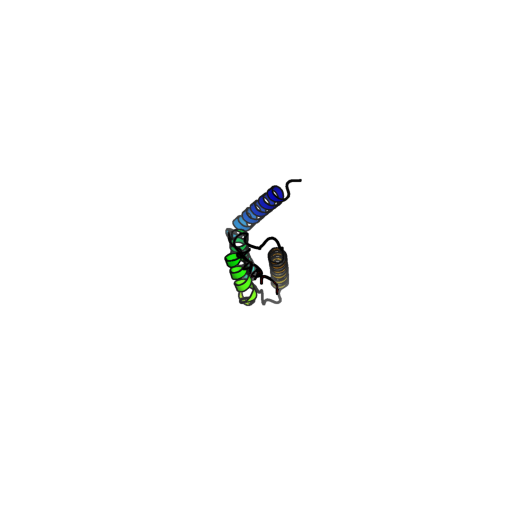.804 -17.458 1.00 63.50 97 ASP A CA 1
ATOM 772 C C . ASP A 1 97 ? 5.401 -5.835 -17.638 1.00 63.50 97 ASP A C 1
ATOM 774 O O . ASP A 1 97 ? 6.476 -6.222 -18.092 1.00 63.50 97 ASP A O 1
ATOM 778 N N . THR A 1 98 ? 5.243 -4.564 -17.267 1.00 60.50 98 THR A N 1
ATOM 779 C CA . THR A 1 98 ? 6.285 -3.529 -17.294 1.00 60.50 98 THR A CA 1
ATOM 780 C C . THR A 1 98 ? 7.293 -3.609 -16.144 1.00 60.50 98 THR A C 1
ATOM 782 O O . THR A 1 98 ? 8.245 -2.834 -16.138 1.00 6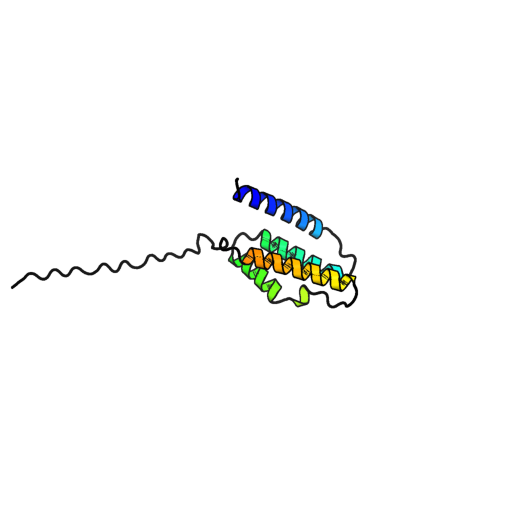0.50 98 THR A O 1
ATOM 785 N N . TYR A 1 99 ? 7.140 -4.542 -15.199 1.00 53.41 99 TYR A N 1
ATOM 786 C CA . TYR A 1 99 ? 8.095 -4.762 -14.101 1.00 53.41 99 TYR A CA 1
ATOM 787 C C . TYR A 1 99 ? 9.302 -5.646 -14.474 1.00 53.41 99 TYR A C 1
ATOM 789 O O . TYR A 1 99 ? 9.980 -6.171 -13.592 1.00 53.41 99 TYR A O 1
ATOM 797 N N . VAL A 1 100 ? 9.619 -5.810 -15.760 1.00 51.34 100 VAL A N 1
ATOM 798 C CA . VAL A 1 100 ? 10.907 -6.387 -16.177 1.00 51.34 100 VAL A CA 1
ATOM 799 C C . VAL A 1 100 ? 11.957 -5.286 -16.079 1.00 51.34 100 VAL A C 1
ATOM 801 O O . VAL A 1 100 ? 11.902 -4.304 -16.818 1.00 51.34 100 VAL A O 1
ATOM 804 N N . ASP A 1 101 ? 12.898 -5.430 -15.146 1.00 53.06 101 ASP A N 1
ATOM 805 C CA . ASP A 1 101 ? 14.065 -4.555 -15.088 1.00 53.06 101 ASP A CA 1
ATOM 806 C C . ASP A 1 101 ? 14.777 -4.644 -16.456 1.00 53.06 101 ASP A C 1
ATOM 808 O O . ASP A 1 101 ? 15.066 -5.756 -16.908 1.00 53.06 101 ASP A O 1
ATOM 812 N N . PRO A 1 102 ? 15.034 -3.537 -17.178 1.00 51.53 102 PRO A N 1
ATOM 813 C CA . PRO A 1 102 ? 15.710 -3.597 -18.474 1.00 51.53 102 PRO A CA 1
ATOM 814 C C . PRO A 1 102 ? 17.103 -4.250 -18.402 1.00 51.53 102 PRO A C 1
ATOM 816 O O . PRO A 1 102 ? 17.633 -4.646 -19.439 1.00 51.53 102 PRO A O 1
ATOM 819 N N . PHE A 1 103 ? 17.681 -4.408 -17.205 1.00 53.38 103 PHE A N 1
ATOM 820 C CA . PHE A 1 103 ? 18.913 -5.171 -16.976 1.00 53.38 103 PHE A CA 1
ATOM 821 C C . PHE A 1 103 ? 18.705 -6.684 -16.777 1.00 53.38 103 PHE A C 1
ATOM 823 O O . PHE A 1 103 ? 19.671 -7.439 -16.868 1.00 53.38 103 PHE A O 1
ATOM 830 N N . ASP A 1 104 ? 17.470 -7.135 -16.548 1.00 47.69 104 ASP A N 1
ATOM 831 C CA . ASP A 1 104 ? 17.086 -8.547 -16.392 1.00 47.69 104 ASP A CA 1
ATOM 832 C C . ASP A 1 104 ? 16.651 -9.182 -17.727 1.00 47.69 104 ASP A C 1
ATOM 834 O O . ASP A 1 104 ? 16.360 -10.377 -17.817 1.00 47.69 104 ASP A O 1
ATOM 838 N N . VAL A 1 105 ? 16.717 -8.410 -18.823 1.00 48.91 105 VAL A N 1
ATOM 839 C CA . VAL A 1 105 ? 16.912 -8.969 -20.167 1.00 48.91 105 VAL A CA 1
ATOM 840 C C . VAL A 1 105 ? 18.348 -9.477 -20.231 1.00 48.91 105 VAL A C 1
ATOM 842 O O . VAL A 1 105 ? 19.239 -8.875 -20.833 1.00 48.91 105 VAL A O 1
ATOM 845 N N . GLY A 1 106 ? 18.577 -10.587 -19.532 1.00 44.66 106 GLY A N 1
ATOM 846 C CA . GLY A 1 106 ? 19.829 -11.303 -19.544 1.00 44.66 106 GLY A CA 1
ATOM 847 C C . GLY A 1 106 ? 20.284 -11.477 -20.981 1.00 44.66 106 GLY A C 1
ATOM 848 O O . GLY A 1 106 ? 19.528 -11.925 -21.847 1.00 44.66 106 GLY A O 1
ATOM 849 N N . CYS A 1 107 ? 21.539 -11.106 -21.206 1.00 46.75 107 CYS A N 1
ATOM 850 C CA . CYS A 1 107 ? 22.357 -11.534 -22.317 1.00 46.75 107 CYS A CA 1
ATOM 851 C C . CYS A 1 107 ? 22.127 -13.025 -22.604 1.00 46.75 107 CYS A C 1
ATOM 853 O O . CYS A 1 107 ? 22.872 -13.883 -22.144 1.00 46.75 107 CYS A O 1
ATOM 855 N N . THR A 1 108 ? 21.148 -13.345 -23.440 1.00 48.78 108 THR A N 1
ATOM 856 C CA . THR A 1 108 ? 21.246 -14.497 -24.318 1.00 48.78 108 THR A CA 1
ATOM 857 C C . THR A 1 108 ? 21.946 -13.985 -25.564 1.00 48.78 108 THR A C 1
ATOM 859 O O . THR A 1 108 ? 21.381 -13.879 -26.648 1.00 48.78 108 THR A O 1
ATOM 862 N N . ALA A 1 109 ? 23.236 -13.665 -25.404 1.00 46.91 109 ALA A N 1
ATOM 863 C CA . ALA A 1 109 ? 24.163 -13.928 -26.486 1.00 46.91 109 ALA A CA 1
ATOM 864 C C . ALA A 1 109 ? 24.094 -15.445 -26.677 1.00 46.91 109 ALA A C 1
ATOM 866 O O . ALA A 1 109 ? 24.811 -16.206 -26.031 1.00 46.91 109 ALA A O 1
ATOM 867 N N . GLY A 1 110 ? 23.109 -15.887 -27.463 1.00 40.62 110 GLY A N 1
ATOM 868 C CA . GLY A 1 110 ? 23.106 -17.222 -28.009 1.00 40.62 110 GLY A CA 1
ATOM 869 C C . GLY A 1 110 ? 24.473 -17.383 -28.638 1.00 40.62 110 GLY A C 1
ATOM 870 O O . GLY A 1 110 ? 24.861 -16.571 -29.479 1.00 40.62 110 GLY A O 1
ATOM 871 N N . ASN A 1 111 ? 25.223 -18.370 -28.158 1.00 47.03 111 ASN A N 1
ATOM 872 C CA . ASN A 1 111 ? 26.375 -18.862 -28.879 1.00 47.03 111 ASN A CA 1
ATOM 873 C C . ASN A 1 111 ? 25.884 -19.110 -30.305 1.00 47.03 111 ASN A C 1
ATOM 875 O O . ASN A 1 111 ? 25.089 -20.022 -30.542 1.00 47.03 111 ASN A O 1
ATOM 879 N N . ILE A 1 112 ? 26.284 -18.238 -31.230 1.00 51.41 112 ILE A N 1
ATOM 880 C CA . ILE A 1 112 ? 26.231 -18.549 -32.645 1.00 51.41 112 ILE A CA 1
ATOM 881 C C . ILE A 1 112 ? 27.299 -19.623 -32.783 1.00 51.41 112 ILE A C 1
ATOM 883 O O . ILE A 1 112 ? 28.478 -19.324 -32.947 1.00 51.41 112 ILE A O 1
ATOM 887 N N . ASP A 1 113 ? 26.888 -20.873 -32.593 1.00 46.12 113 ASP A N 1
ATOM 888 C CA . ASP A 1 113 ? 27.629 -22.010 -33.105 1.00 46.12 113 ASP A CA 1
ATOM 889 C C . ASP A 1 113 ? 27.604 -21.819 -34.625 1.00 46.12 113 ASP A C 1
ATOM 891 O O . ASP A 1 113 ? 26.604 -22.085 -35.299 1.00 46.12 113 ASP A O 1
ATOM 895 N N . GLU A 1 114 ? 28.664 -21.208 -35.158 1.00 48.62 114 GLU A N 1
ATOM 896 C CA . GLU A 1 114 ? 28.915 -21.205 -36.590 1.00 48.62 114 GLU A CA 1
ATOM 897 C C . GLU A 1 114 ? 28.897 -22.668 -37.050 1.00 48.62 114 GLU A C 1
ATOM 899 O O . GLU A 1 114 ? 29.642 -23.488 -36.501 1.00 48.62 114 GLU A O 1
ATOM 904 N N . PRO A 1 115 ? 28.093 -23.051 -38.057 1.00 45.62 115 PRO A N 1
ATOM 905 C CA . PRO A 1 115 ? 28.264 -24.360 -38.653 1.00 45.62 115 PRO A CA 1
ATOM 906 C C . PRO A 1 115 ? 29.640 -24.372 -39.319 1.00 45.62 115 PRO A C 1
ATOM 908 O O . PRO A 1 115 ? 29.858 -23.706 -40.335 1.00 45.62 115 PRO A O 1
ATOM 911 N N . ALA A 1 116 ? 30.572 -25.121 -38.725 1.00 46.81 116 ALA A N 1
ATOM 912 C CA . ALA A 1 116 ? 31.888 -25.381 -39.278 1.00 46.81 116 ALA A CA 1
ATOM 913 C C . ALA A 1 116 ? 31.733 -25.864 -40.727 1.00 46.81 116 ALA A C 1
ATOM 915 O O . ALA A 1 116 ? 31.381 -27.012 -41.002 1.00 46.81 116 ALA A O 1
ATOM 916 N N . THR A 1 117 ? 31.984 -24.957 -41.667 1.00 48.50 117 THR A N 1
ATOM 917 C CA . THR A 1 117 ? 32.074 -25.264 -43.089 1.00 48.50 117 THR A CA 1
ATOM 918 C C . THR A 1 117 ? 33.374 -26.035 -43.291 1.00 48.50 117 THR A C 1
ATOM 920 O O . THR A 1 117 ? 34.425 -25.451 -43.541 1.00 48.50 117 THR A O 1
ATOM 923 N N . MET A 1 118 ? 33.329 -27.360 -43.147 1.00 45.66 118 MET A N 1
ATOM 924 C CA . MET A 1 118 ? 34.392 -28.225 -43.650 1.00 45.66 118 MET A CA 1
ATOM 925 C C . MET A 1 118 ? 34.153 -28.496 -45.131 1.00 45.66 118 MET A C 1
ATOM 927 O O . MET A 1 118 ? 33.423 -29.397 -45.537 1.00 45.66 118 MET A O 1
ATOM 931 N N . LEU A 1 119 ? 34.798 -27.654 -45.932 1.00 42.78 119 LEU A N 1
ATOM 932 C CA . LEU A 1 119 ? 35.065 -27.856 -47.344 1.00 42.78 119 LEU A CA 1
ATOM 933 C C . LEU A 1 119 ? 35.948 -29.113 -47.497 1.00 42.78 119 LEU A C 1
ATOM 935 O O . LEU A 1 119 ? 37.127 -29.085 -47.149 1.00 42.78 119 LEU A O 1
ATOM 939 N N . ALA A 1 120 ? 35.397 -30.215 -48.003 1.00 51.53 120 ALA A N 1
ATOM 940 C CA . ALA A 1 120 ? 36.192 -31.332 -48.512 1.00 51.53 120 ALA A CA 1
ATOM 941 C C . ALA A 1 120 ? 36.408 -31.126 -50.022 1.00 51.53 120 ALA A C 1
ATOM 943 O O . ALA A 1 120 ? 35.418 -30.971 -50.743 1.00 51.53 120 ALA A O 1
ATOM 944 N N . PRO A 1 121 ? 37.650 -31.107 -50.540 1.00 48.19 121 PRO A N 1
ATOM 945 C CA . PRO A 1 121 ? 37.860 -31.183 -51.974 1.00 48.19 121 PRO A CA 1
ATOM 946 C C . PRO A 1 121 ? 37.636 -32.615 -52.474 1.00 48.19 121 PRO A C 1
ATOM 948 O O . PRO A 1 121 ? 37.886 -33.601 -51.779 1.00 48.19 121 PRO A O 1
ATOM 951 N N . ALA A 1 122 ? 37.103 -32.667 -53.688 1.00 43.62 122 ALA A N 1
ATOM 952 C CA . ALA A 1 122 ? 36.605 -33.831 -54.394 1.00 43.62 122 ALA A CA 1
ATOM 953 C C . ALA A 1 122 ? 37.704 -34.769 -54.929 1.00 43.62 122 ALA A C 1
ATOM 955 O O . ALA A 1 122 ? 38.788 -34.300 -55.259 1.00 43.62 122 ALA A O 1
ATOM 956 N N . ALA A 1 123 ? 37.299 -36.043 -55.058 1.00 49.22 123 ALA A N 1
ATOM 957 C CA . ALA A 1 123 ? 37.742 -37.119 -55.963 1.00 49.22 123 ALA A CA 1
ATOM 958 C C . ALA A 1 123 ? 39.248 -37.346 -56.188 1.00 49.22 123 ALA A C 1
ATOM 960 O O . ALA A 1 123 ? 39.891 -36.537 -56.890 1.00 49.22 123 ALA A O 1
#

pLDDT: mean 82.07, std 18.12, range [40.62, 95.69]